Protein AF-A0AB39QSF7-F1 (afdb_monomer)

Structure (mmCIF, N/CA/C/O backbone):
data_AF-A0AB39QSF7-F1
#
_entry.id   AF-A0AB39QSF7-F1
#
loop_
_atom_site.group_PDB
_atom_site.id
_atom_site.type_symbol
_atom_site.label_atom_id
_atom_site.label_alt_id
_atom_site.label_comp_id
_atom_site.label_asym_id
_atom_site.label_entity_id
_atom_site.label_seq_id
_atom_site.pdbx_PDB_ins_code
_atom_site.Cartn_x
_atom_site.Cartn_y
_atom_site.Cartn_z
_atom_site.occupancy
_atom_site.B_iso_or_equiv
_atom_site.auth_seq_id
_atom_site.auth_comp_id
_atom_site.auth_asym_id
_atom_site.auth_atom_id
_atom_site.pdbx_PDB_model_num
ATOM 1 N N . MET A 1 1 ? 14.782 -25.361 -10.056 1.00 44.94 1 MET A N 1
ATOM 2 C CA . MET A 1 1 ? 13.732 -24.362 -9.769 1.00 44.94 1 MET A CA 1
ATOM 3 C C . MET A 1 1 ? 14.426 -23.018 -9.641 1.00 44.94 1 MET A C 1
ATOM 5 O O . MET A 1 1 ? 15.384 -22.946 -8.882 1.00 44.94 1 MET A O 1
ATOM 9 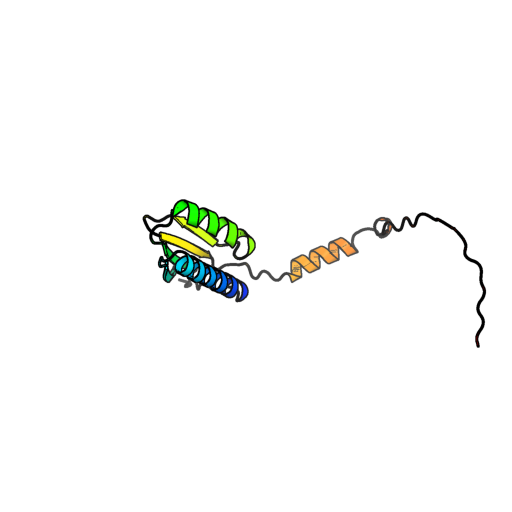N N . ARG A 1 2 ? 14.058 -22.004 -10.435 1.00 55.31 2 ARG A N 1
ATOM 10 C CA . ARG A 1 2 ? 14.549 -20.635 -10.206 1.00 55.31 2 ARG A CA 1
ATOM 11 C C . ARG A 1 2 ? 13.799 -20.107 -8.984 1.00 55.31 2 ARG A C 1
ATOM 13 O O . ARG A 1 2 ? 12.578 -20.159 -8.988 1.00 55.31 2 ARG A O 1
ATOM 20 N N . GLN A 1 3 ? 14.508 -19.679 -7.942 1.00 57.62 3 GLN A N 1
ATOM 21 C CA . GLN A 1 3 ? 13.887 -18.857 -6.905 1.00 57.62 3 GLN A CA 1
ATOM 22 C C . GLN A 1 3 ? 13.523 -17.527 -7.562 1.00 57.62 3 GLN A C 1
ATOM 24 O O . GLN A 1 3 ? 14.404 -16.844 -8.088 1.00 57.62 3 GLN A O 1
ATOM 29 N N . GLU A 1 4 ? 12.237 -17.200 -7.591 1.00 65.12 4 GLU A N 1
ATOM 30 C CA . GLU A 1 4 ? 11.783 -15.863 -7.953 1.00 65.12 4 GLU A CA 1
ATOM 31 C C . GLU A 1 4 ? 12.205 -14.930 -6.820 1.00 65.12 4 GLU A C 1
ATOM 33 O O . GLU A 1 4 ? 11.699 -14.987 -5.701 1.00 65.12 4 GLU A O 1
ATOM 38 N N . VAL A 1 5 ? 13.253 -14.153 -7.080 1.00 74.00 5 VAL A N 1
ATOM 39 C CA . VAL A 1 5 ? 13.789 -13.187 -6.125 1.00 74.00 5 VAL A CA 1
ATOM 40 C C . VAL A 1 5 ? 13.044 -11.882 -6.348 1.00 74.00 5 VAL A C 1
ATOM 42 O O . VAL A 1 5 ? 13.095 -11.343 -7.452 1.00 74.00 5 VAL A O 1
ATOM 45 N N . PHE A 1 6 ? 12.402 -11.359 -5.305 1.00 80.25 6 PHE A N 1
ATOM 46 C CA . PHE A 1 6 ? 11.843 -10.010 -5.325 1.00 80.25 6 PHE A CA 1
ATOM 47 C C . PHE A 1 6 ? 12.968 -8.990 -5.573 1.00 80.25 6 PHE A C 1
ATOM 49 O O . PHE A 1 6 ? 13.939 -8.930 -4.814 1.00 80.25 6 PHE A O 1
ATOM 56 N N . ARG A 1 7 ? 12.874 -8.219 -6.664 1.00 78.69 7 ARG A N 1
ATOM 57 C CA . ARG A 1 7 ? 13.885 -7.233 -7.087 1.00 78.69 7 ARG A CA 1
ATOM 58 C C . ARG A 1 7 ? 13.238 -5.866 -7.332 1.00 78.69 7 ARG A C 1
ATOM 60 O O . ARG A 1 7 ? 13.076 -5.463 -8.481 1.00 78.69 7 ARG A O 1
ATOM 67 N N . PRO A 1 8 ? 12.864 -5.141 -6.268 1.00 77.69 8 PRO A N 1
ATOM 68 C CA . PRO A 1 8 ? 12.233 -3.840 -6.415 1.00 77.69 8 PRO A CA 1
ATOM 69 C C . PRO A 1 8 ? 13.233 -2.818 -6.958 1.00 77.69 8 PRO A C 1
ATOM 71 O O . PRO A 1 8 ? 14.430 -2.864 -6.661 1.00 77.69 8 PRO A O 1
ATOM 74 N N . LEU A 1 9 ? 12.727 -1.840 -7.707 1.00 78.06 9 LEU A N 1
ATOM 75 C CA . LEU A 1 9 ? 13.499 -0.641 -8.010 1.00 78.06 9 LEU A CA 1
ATOM 76 C C . LEU A 1 9 ? 13.649 0.203 -6.731 1.00 78.06 9 LEU A C 1
ATOM 78 O O . LEU A 1 9 ? 12.696 0.283 -5.952 1.00 78.06 9 LEU A O 1
ATOM 82 N N . PRO A 1 10 ? 14.787 0.893 -6.522 1.00 79.94 10 PRO A N 1
ATOM 83 C CA . PRO A 1 10 ? 14.979 1.758 -5.355 1.00 79.94 10 PRO A CA 1
ATOM 84 C C . PRO A 1 10 ? 13.864 2.794 -5.160 1.00 79.94 10 PRO A C 1
ATOM 86 O O . PRO A 1 10 ? 13.461 3.057 -4.033 1.00 79.94 10 PRO A O 1
ATOM 89 N N . VAL A 1 11 ? 13.318 3.331 -6.257 1.00 78.06 11 VAL A N 1
ATOM 90 C CA . VAL A 1 11 ? 12.198 4.287 -6.220 1.00 78.06 11 VAL A CA 1
ATOM 91 C C . VAL A 1 11 ? 10.927 3.685 -5.609 1.00 78.06 11 VAL A C 1
ATOM 93 O O . VAL A 1 11 ? 10.207 4.382 -4.903 1.00 78.06 11 VAL A O 1
ATOM 96 N N . HIS A 1 12 ? 10.679 2.386 -5.799 1.00 80.31 12 HIS A N 1
ATOM 97 C CA . HIS A 1 12 ? 9.519 1.715 -5.209 1.00 80.31 12 HIS A CA 1
ATOM 98 C C . HIS A 1 12 ? 9.688 1.487 -3.710 1.00 80.31 12 HIS A C 1
ATOM 100 O O . HIS A 1 12 ? 8.738 1.642 -2.951 1.00 80.31 12 HIS A O 1
ATOM 106 N N . LEU A 1 13 ? 10.906 1.163 -3.269 1.00 82.56 13 LEU A N 1
ATOM 107 C CA . LEU A 1 13 ? 11.199 1.071 -1.840 1.00 82.56 13 LEU A CA 1
ATOM 108 C C . LEU A 1 13 ? 11.056 2.432 -1.151 1.00 82.56 13 LEU A C 1
ATOM 110 O O . LEU A 1 13 ? 10.510 2.484 -0.057 1.00 82.56 13 LEU A O 1
ATOM 114 N N . GLY A 1 14 ? 11.473 3.518 -1.810 1.00 86.69 14 GLY A N 1
ATOM 115 C CA . GLY A 1 14 ? 11.273 4.877 -1.301 1.00 86.69 14 GLY A CA 1
ATOM 116 C C . GLY A 1 14 ? 9.796 5.264 -1.184 1.00 86.69 14 GLY A C 1
ATOM 117 O O . GLY A 1 14 ? 9.380 5.765 -0.148 1.00 86.69 14 GLY A O 1
ATOM 118 N N . ALA A 1 15 ? 8.981 4.974 -2.204 1.00 85.00 15 ALA A N 1
ATOM 119 C CA . ALA A 1 15 ? 7.544 5.257 -2.153 1.00 85.00 15 ALA A CA 1
ATOM 120 C C . ALA A 1 15 ? 6.816 4.437 -1.070 1.00 85.00 15 ALA A C 1
ATOM 122 O O . ALA A 1 15 ? 5.898 4.942 -0.422 1.00 85.00 15 ALA A O 1
ATOM 123 N N . LEU A 1 16 ? 7.227 3.181 -0.855 1.00 88.25 16 LEU A N 1
ATOM 124 C CA . LEU A 1 16 ? 6.700 2.359 0.234 1.00 88.25 16 LEU A CA 1
ATOM 125 C C . LEU A 1 16 ? 7.085 2.935 1.605 1.00 88.25 16 LEU A C 1
ATOM 127 O O . LEU A 1 16 ? 6.219 3.061 2.464 1.00 88.25 16 LEU A O 1
ATOM 131 N N . ASP A 1 17 ? 8.353 3.301 1.799 1.00 91.00 17 ASP A N 1
ATOM 132 C CA . ASP A 1 17 ? 8.858 3.905 3.040 1.00 91.00 17 ASP A CA 1
ATOM 133 C C . ASP A 1 17 ? 8.105 5.196 3.404 1.00 91.00 17 ASP A C 1
ATOM 135 O O . ASP A 1 17 ? 7.625 5.353 4.529 1.00 91.00 17 ASP A O 1
ATOM 139 N N . GLU A 1 18 ? 7.900 6.077 2.424 1.00 91.19 18 GLU A N 1
ATOM 140 C CA . GLU A 1 18 ? 7.131 7.312 2.600 1.00 91.19 18 GLU A CA 1
ATOM 141 C C . GLU A 1 18 ? 5.663 7.023 2.952 1.00 91.19 18 GLU A C 1
ATOM 143 O O . GLU A 1 18 ? 5.116 7.608 3.888 1.00 91.19 18 GLU A O 1
ATOM 148 N N . THR A 1 19 ? 5.043 6.048 2.278 1.00 88.94 19 THR A N 1
ATOM 149 C CA . THR A 1 19 ? 3.661 5.635 2.572 1.00 88.94 19 THR A CA 1
ATOM 150 C C . THR A 1 19 ? 3.524 5.118 4.005 1.00 88.94 19 THR A C 1
ATOM 152 O O . THR A 1 19 ? 2.604 5.517 4.719 1.00 88.94 19 THR A O 1
ATOM 155 N N . LEU A 1 20 ? 4.436 4.248 4.451 1.00 91.44 20 LEU A N 1
ATOM 156 C CA . LEU A 1 20 ? 4.421 3.700 5.810 1.00 91.44 20 LEU A CA 1
ATOM 157 C C . LEU A 1 20 ? 4.665 4.783 6.865 1.00 91.44 20 LEU A C 1
ATOM 159 O O . LEU A 1 20 ? 4.033 4.758 7.922 1.00 91.44 20 LEU A O 1
ATOM 163 N N . THR A 1 21 ? 5.520 5.759 6.556 1.00 92.69 21 THR A N 1
ATOM 164 C CA . THR A 1 21 ? 5.764 6.923 7.414 1.00 92.69 21 THR A CA 1
ATOM 165 C C . THR A 1 21 ? 4.481 7.728 7.619 1.00 92.69 21 THR A C 1
ATOM 167 O O . THR A 1 21 ? 4.071 7.932 8.761 1.00 92.69 21 THR A O 1
ATOM 170 N N . TRP A 1 22 ? 3.776 8.096 6.541 1.00 90.62 22 TRP A N 1
ATOM 171 C CA . TRP A 1 22 ? 2.503 8.823 6.648 1.00 90.62 22 TRP A CA 1
ATOM 172 C C . TRP A 1 22 ? 1.422 8.031 7.382 1.00 90.62 22 TRP A C 1
ATOM 174 O O . TRP A 1 22 ? 0.631 8.612 8.123 1.00 90.62 22 TRP A O 1
ATOM 184 N N . CYS A 1 23 ? 1.389 6.707 7.221 1.00 89.50 23 CYS A N 1
ATOM 185 C CA . CYS A 1 23 ? 0.473 5.863 7.988 1.00 89.50 23 CYS A CA 1
ATOM 186 C C . CYS A 1 23 ? 0.766 5.937 9.488 1.00 89.50 23 CYS A C 1
ATOM 188 O O . CYS A 1 23 ? -0.164 6.039 10.286 1.00 89.50 23 CYS A O 1
ATOM 190 N N . GLY A 1 24 ? 2.046 5.900 9.870 1.00 90.94 24 GLY A N 1
ATOM 191 C CA . GLY A 1 24 ? 2.472 6.033 11.261 1.00 90.94 24 GLY A CA 1
ATOM 192 C C . GLY A 1 24 ? 2.071 7.382 11.856 1.00 90.94 24 GLY A C 1
ATOM 193 O O . GLY A 1 24 ? 1.461 7.423 12.923 1.00 90.94 24 GLY A O 1
ATOM 194 N N . GLU A 1 25 ? 2.328 8.471 11.130 1.00 92.50 25 GLU A N 1
ATOM 195 C CA . GLU A 1 25 ? 1.948 9.832 11.533 1.00 92.50 25 GLU A CA 1
ATOM 196 C C . GLU A 1 25 ? 0.426 9.990 11.674 1.00 92.50 25 GLU A C 1
ATOM 198 O O . GLU A 1 25 ? -0.066 10.552 12.656 1.00 92.50 25 GLU A O 1
ATOM 203 N N . ALA A 1 26 ? -0.345 9.460 10.720 1.00 89.12 26 ALA A N 1
ATOM 204 C CA . ALA A 1 26 ? -1.803 9.501 10.765 1.00 89.12 26 ALA A CA 1
ATOM 205 C C . ALA A 1 26 ? -2.360 8.700 11.951 1.00 89.12 26 ALA A C 1
ATOM 207 O O . ALA A 1 26 ? -3.296 9.145 12.619 1.00 89.12 26 ALA A O 1
ATOM 208 N N . ALA A 1 27 ? -1.774 7.537 12.237 1.00 90.25 27 ALA A N 1
ATOM 209 C CA . ALA A 1 27 ? -2.169 6.707 13.364 1.00 90.25 27 ALA A CA 1
ATOM 210 C C . ALA A 1 27 ? -1.876 7.382 14.707 1.00 90.25 27 ALA A C 1
ATOM 212 O O . ALA A 1 27 ? -2.751 7.413 15.575 1.00 90.25 27 ALA A O 1
ATOM 213 N N . GLU A 1 28 ? -0.694 7.988 14.851 1.00 91.44 28 GLU A N 1
ATOM 214 C CA . GLU A 1 28 ? -0.334 8.784 16.025 1.00 91.44 28 GLU A CA 1
ATOM 215 C C . GLU A 1 28 ? -1.322 9.942 16.231 1.00 91.44 28 GLU A C 1
ATOM 217 O O . GLU A 1 28 ? -1.877 10.096 17.322 1.00 91.44 28 GLU A O 1
ATOM 222 N N . ALA A 1 29 ? -1.620 10.705 15.174 1.00 91.94 29 ALA A N 1
ATOM 223 C CA . ALA A 1 29 ? -2.567 11.818 15.230 1.00 91.94 29 ALA A CA 1
ATOM 224 C C . ALA A 1 29 ? -3.993 11.374 15.606 1.00 91.94 29 ALA A C 1
ATOM 226 O O . ALA A 1 29 ? -4.716 12.101 16.291 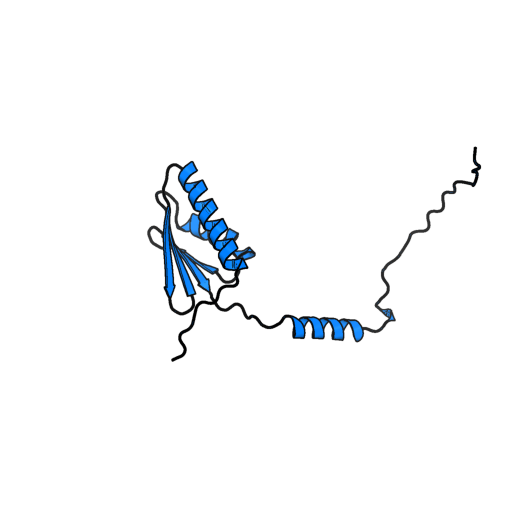1.00 91.94 29 ALA A O 1
ATOM 227 N N . ALA A 1 30 ? -4.396 10.174 15.185 1.00 88.12 30 ALA A N 1
ATOM 228 C CA . ALA A 1 30 ? -5.683 9.577 15.524 1.00 88.12 30 ALA A CA 1
ATOM 229 C C . ALA A 1 30 ? -5.701 8.882 16.902 1.00 88.12 30 ALA A C 1
ATOM 231 O O . ALA A 1 30 ? -6.749 8.384 17.320 1.00 88.12 30 ALA A O 1
ATOM 232 N N . GLY A 1 31 ? -4.573 8.831 17.621 1.00 91.44 31 GLY A N 1
ATOM 233 C CA . GLY A 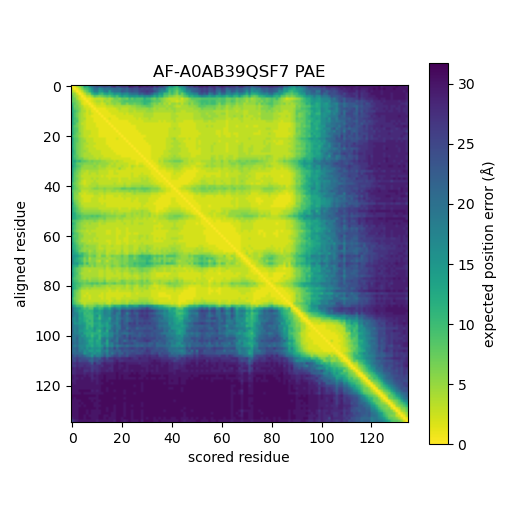1 31 ? -4.462 8.119 18.895 1.00 91.44 31 GLY A CA 1
ATOM 234 C C . GLY A 1 31 ? -4.687 6.609 18.761 1.00 91.44 31 GLY A C 1
ATOM 235 O O . GLY A 1 31 ? -5.207 5.971 19.681 1.00 91.44 31 GLY A O 1
ATOM 236 N N . THR A 1 32 ? -4.342 6.047 17.602 1.00 90.69 32 THR A N 1
ATOM 237 C CA . THR A 1 32 ? -4.403 4.612 17.306 1.00 90.69 32 THR A CA 1
ATOM 238 C C . THR A 1 32 ? -3.004 4.074 17.000 1.00 90.69 32 THR A C 1
ATOM 240 O O . THR A 1 32 ? -2.010 4.793 17.097 1.00 90.69 32 THR A O 1
ATOM 243 N N . ARG A 1 33 ? -2.904 2.785 16.678 1.00 88.88 33 ARG A N 1
ATOM 244 C CA . ARG A 1 33 ? -1.652 2.143 16.274 1.00 88.88 33 ARG A CA 1
ATOM 245 C C . ARG A 1 33 ? -1.807 1.481 14.914 1.00 88.88 33 ARG A C 1
ATOM 247 O O . ARG A 1 33 ? -2.903 1.049 14.555 1.00 88.88 33 ARG A O 1
ATOM 254 N N . ILE A 1 34 ? -0.684 1.349 14.221 1.00 91.44 34 ILE A N 1
ATOM 255 C CA . ILE A 1 34 ? -0.555 0.465 13.068 1.00 91.44 34 ILE A CA 1
ATOM 256 C C . ILE A 1 34 ? 0.462 -0.617 13.393 1.00 91.44 34 ILE A C 1
ATOM 258 O O . ILE A 1 34 ? 1.516 -0.338 13.964 1.00 91.44 34 ILE A O 1
ATOM 262 N N . ASP A 1 35 ? 0.127 -1.847 13.037 1.00 93.69 35 ASP A N 1
ATOM 263 C CA . ASP A 1 35 ? 1.029 -2.986 13.121 1.00 93.69 35 ASP A CA 1
ATOM 264 C C . ASP A 1 35 ? 1.511 -3.284 11.695 1.00 93.69 35 ASP A C 1
ATOM 266 O O . ASP A 1 35 ? 0.696 -3.436 10.787 1.00 93.69 35 ASP A O 1
ATOM 270 N N . VAL A 1 36 ? 2.828 -3.313 11.473 1.00 94.00 36 VAL A N 1
ATOM 271 C CA . VAL A 1 36 ? 3.409 -3.502 10.135 1.00 94.00 36 VAL A CA 1
ATOM 272 C C . VAL A 1 36 ? 4.284 -4.748 10.119 1.00 94.00 36 VAL A C 1
ATOM 274 O O . VAL A 1 36 ? 5.223 -4.862 10.906 1.00 94.00 36 VAL A O 1
ATOM 277 N N . GLU A 1 37 ? 4.014 -5.658 9.187 1.00 95.38 37 GLU A N 1
ATOM 278 C CA . GLU A 1 37 ? 4.828 -6.850 8.942 1.00 95.38 37 GLU A CA 1
ATOM 279 C C . GLU A 1 37 ? 5.213 -6.940 7.461 1.00 95.38 37 GLU A C 1
ATOM 281 O O . GLU A 1 37 ? 4.385 -6.737 6.575 1.00 95.38 37 GLU A O 1
ATOM 286 N N . LEU A 1 38 ? 6.484 -7.240 7.180 1.00 92.81 38 LEU A N 1
ATOM 287 C CA . LEU A 1 38 ? 7.003 -7.375 5.820 1.00 92.81 38 LEU A CA 1
ATOM 288 C C . LEU A 1 38 ? 7.525 -8.791 5.605 1.00 92.81 38 LEU A C 1
ATOM 290 O O . LEU A 1 38 ? 8.419 -9.252 6.316 1.00 92.81 38 LEU A O 1
ATOM 294 N N . THR A 1 39 ? 7.013 -9.457 4.577 1.00 92.44 39 THR A N 1
ATOM 295 C CA . THR A 1 39 ? 7.446 -10.798 4.180 1.00 92.44 39 THR A CA 1
ATOM 296 C C . THR A 1 39 ? 7.663 -10.863 2.676 1.00 92.44 39 THR A C 1
ATOM 298 O O . THR A 1 39 ? 6.924 -10.274 1.898 1.00 92.44 39 THR A O 1
ATOM 301 N N . VAL A 1 40 ? 8.701 -11.574 2.240 1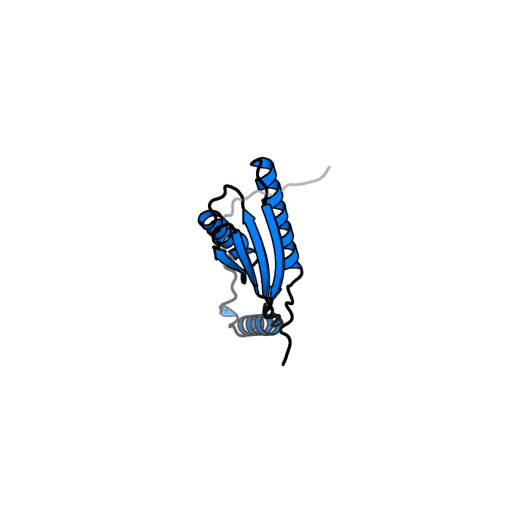.00 89.38 40 VAL A N 1
ATOM 302 C CA . VAL A 1 40 ? 8.915 -11.851 0.814 1.00 89.38 40 VAL A CA 1
ATOM 303 C C . VAL A 1 40 ? 8.474 -13.279 0.543 1.00 89.38 40 VAL A C 1
ATOM 305 O O . VAL A 1 40 ? 9.032 -14.218 1.113 1.00 89.38 40 VAL A O 1
ATOM 308 N N . GLN A 1 41 ? 7.489 -13.435 -0.333 1.00 87.88 41 GLN A N 1
ATOM 309 C CA . GLN A 1 41 ? 6.923 -14.721 -0.713 1.00 87.88 41 GLN A CA 1
ATOM 310 C C . GLN A 1 41 ? 6.699 -14.747 -2.226 1.00 87.88 41 GLN A C 1
ATOM 312 O O . GLN A 1 41 ? 6.166 -13.795 -2.786 1.00 87.88 41 GLN A O 1
ATOM 317 N N . ASP A 1 42 ? 7.111 -15.837 -2.882 1.00 84.12 42 ASP A N 1
ATOM 318 C CA . ASP A 1 42 ? 6.841 -16.084 -4.307 1.00 84.12 42 ASP A CA 1
ATOM 319 C C . ASP A 1 42 ? 7.183 -14.867 -5.198 1.00 84.12 42 ASP A C 1
ATOM 321 O O . ASP A 1 42 ? 6.347 -14.341 -5.928 1.00 84.12 42 ASP A O 1
ATOM 325 N N . GLY A 1 43 ? 8.400 -14.326 -5.041 1.00 82.62 43 GLY A N 1
ATOM 326 C CA . GLY A 1 43 ? 8.879 -13.174 -5.820 1.00 82.62 43 GLY A CA 1
ATOM 327 C C . GLY A 1 43 ? 8.174 -11.839 -5.543 1.00 82.62 43 GLY A C 1
ATOM 328 O O . GLY A 1 43 ? 8.465 -10.854 -6.220 1.00 82.62 43 GLY A O 1
ATOM 329 N N . THR A 1 44 ? 7.291 -11.786 -4.545 1.00 87.62 44 THR A N 1
ATOM 330 C CA . THR A 1 44 ? 6.454 -10.634 -4.191 1.00 87.62 44 THR A CA 1
ATOM 331 C C . THR A 1 44 ? 6.789 -10.168 -2.772 1.00 87.62 44 THR A C 1
ATOM 333 O O . THR A 1 44 ? 7.032 -10.991 -1.887 1.00 87.62 44 THR A O 1
ATOM 336 N N . LEU A 1 45 ? 6.793 -8.858 -2.525 1.00 90.25 45 LEU A N 1
ATOM 337 C CA . LEU A 1 45 ? 6.822 -8.321 -1.164 1.00 90.25 45 LEU A CA 1
ATOM 338 C C . LEU A 1 45 ? 5.390 -8.162 -0.661 1.00 90.25 45 LEU A C 1
ATOM 340 O O . LEU A 1 45 ? 4.590 -7.439 -1.246 1.00 90.25 45 LEU A O 1
ATOM 344 N N . HIS A 1 46 ? 5.079 -8.850 0.424 1.00 93.38 46 HIS A N 1
ATOM 345 C CA . HIS A 1 46 ? 3.826 -8.762 1.148 1.00 93.38 46 HIS A CA 1
ATOM 346 C C . HIS A 1 46 ? 4.026 -7.822 2.336 1.00 93.38 46 HIS A C 1
ATOM 348 O O . HIS A 1 46 ? 4.874 -8.071 3.195 1.00 93.38 46 HIS A O 1
ATOM 354 N N . VAL A 1 47 ? 3.254 -6.742 2.375 1.00 94.00 47 VAL A N 1
ATOM 355 C CA . VAL A 1 47 ? 3.227 -5.783 3.480 1.00 94.00 47 VAL A CA 1
ATOM 356 C C . VAL A 1 47 ? 1.872 -5.900 4.154 1.00 94.00 47 VAL A C 1
ATOM 358 O O . VAL A 1 47 ? 0.843 -5.555 3.575 1.00 94.00 47 VAL A O 1
ATOM 361 N N . TRP A 1 48 ? 1.883 -6.429 5.366 1.00 95.50 48 TRP A N 1
ATOM 362 C CA . TRP A 1 48 ? 0.725 -6.545 6.233 1.00 95.50 48 TRP A CA 1
ATOM 363 C C . TRP A 1 48 ? 0.596 -5.294 7.088 1.00 95.50 48 TRP A C 1
ATOM 365 O O . TRP A 1 48 ? 1.547 -4.913 7.766 1.00 95.50 48 TRP A O 1
ATOM 375 N N . LEU A 1 49 ? -0.583 -4.679 7.051 1.00 94.81 49 LEU A N 1
ATOM 376 C CA . LEU A 1 49 ? -0.931 -3.477 7.798 1.00 94.81 49 LEU A CA 1
ATOM 377 C C . LEU A 1 49 ? -2.138 -3.779 8.685 1.00 94.81 49 LEU A C 1
ATOM 379 O O . LEU A 1 49 ? -3.273 -3.768 8.212 1.00 94.81 49 LEU A O 1
ATOM 383 N N . GLY A 1 50 ? -1.897 -4.058 9.963 1.00 94.19 50 GLY A N 1
ATOM 384 C CA . GLY A 1 50 ? -2.941 -4.143 10.980 1.00 94.19 50 GLY A CA 1
ATOM 385 C C . GLY A 1 50 ? -3.392 -2.742 11.378 1.00 94.19 50 GLY A C 1
ATOM 386 O O . GLY A 1 50 ? -2.568 -1.928 11.800 1.00 94.19 50 GLY A O 1
ATOM 387 N N . LEU A 1 51 ? -4.687 -2.451 11.232 1.00 88.94 51 LEU A N 1
ATOM 388 C CA . LEU A 1 51 ? -5.242 -1.114 11.454 1.00 88.94 51 LEU A CA 1
ATOM 389 C C . LEU A 1 51 ? -6.326 -1.165 12.540 1.00 88.94 51 LEU A C 1
ATOM 391 O O . LEU A 1 51 ? -7.445 -1.614 12.296 1.00 88.94 51 LEU A O 1
ATOM 395 N N . ASP A 1 52 ? -6.018 -0.681 13.747 1.00 88.81 52 ASP A N 1
ATOM 396 C CA . ASP A 1 52 ? -7.004 -0.635 14.836 1.00 88.81 52 ASP A CA 1
ATOM 397 C C . ASP A 1 52 ? -8.008 0.511 14.628 1.00 88.81 52 ASP A C 1
ATOM 399 O O . ASP A 1 52 ? -7.619 1.664 14.420 1.00 88.81 52 ASP A O 1
ATOM 403 N N . LYS A 1 53 ? -9.307 0.197 14.744 1.00 86.00 53 LYS A N 1
ATOM 404 C CA . LYS A 1 53 ? -10.449 1.134 14.618 1.00 86.00 53 LYS A CA 1
ATOM 405 C C . LYS A 1 53 ? -10.573 1.839 13.261 1.00 86.00 53 LYS A C 1
ATOM 407 O O . LYS A 1 53 ? -11.248 2.864 13.169 1.00 86.00 53 LYS A O 1
ATOM 412 N N . VAL A 1 54 ? -9.966 1.291 12.215 1.00 87.44 54 VAL A N 1
ATOM 413 C CA . VAL A 1 54 ? -10.084 1.795 10.841 1.00 87.44 54 VAL A CA 1
ATOM 414 C C . VAL A 1 54 ? -10.961 0.846 10.027 1.00 87.44 54 VAL A C 1
ATOM 416 O O . VAL A 1 54 ? -10.913 -0.369 10.208 1.00 87.44 54 VAL A O 1
ATOM 419 N N . ASP A 1 55 ? -11.774 1.390 9.120 1.00 91.38 55 ASP A N 1
ATOM 420 C CA . ASP A 1 55 ? -12.470 0.573 8.124 1.00 91.38 55 ASP A CA 1
ATOM 421 C C . ASP A 1 55 ? -11.446 0.022 7.121 1.00 91.38 55 ASP A C 1
ATOM 423 O O . ASP A 1 55 ? -10.889 0.762 6.310 1.00 91.38 55 ASP A O 1
ATOM 427 N N . ILE A 1 56 ? -11.200 -1.287 7.18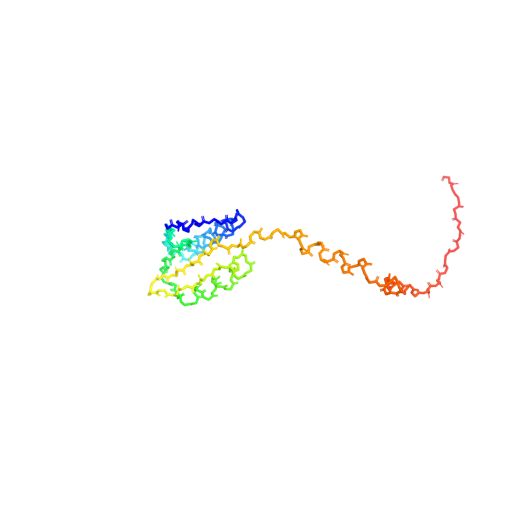7 1.00 92.75 56 ILE A N 1
ATOM 428 C CA . ILE A 1 56 ? -10.186 -1.972 6.378 1.00 92.75 56 ILE A CA 1
ATOM 429 C C . ILE A 1 56 ? -10.473 -1.863 4.875 1.00 92.75 56 ILE A C 1
ATOM 431 O O . ILE A 1 56 ? -9.543 -1.747 4.076 1.00 92.75 56 ILE A O 1
ATOM 435 N N . ARG A 1 57 ? -11.748 -1.872 4.465 1.00 94.12 57 ARG A N 1
ATOM 436 C CA . ARG A 1 57 ? -12.111 -1.754 3.045 1.00 94.12 57 ARG A CA 1
ATOM 437 C C . ARG A 1 57 ? -11.834 -0.348 2.543 1.00 94.12 57 ARG A C 1
ATOM 439 O O . ARG A 1 57 ? -11.191 -0.205 1.509 1.00 94.12 57 ARG A O 1
ATOM 446 N N . ALA A 1 58 ? -12.265 0.661 3.296 1.00 93.06 58 ALA A N 1
ATOM 447 C CA . ALA A 1 58 ? -11.995 2.053 2.953 1.00 93.06 58 ALA A CA 1
ATOM 448 C C . ALA A 1 58 ? -10.485 2.332 2.911 1.00 93.06 58 ALA A C 1
ATOM 450 O O . ALA A 1 58 ? -9.995 2.915 1.948 1.00 93.06 58 ALA A O 1
ATOM 451 N N . ALA A 1 59 ? -9.736 1.830 3.898 1.00 91.44 59 ALA A N 1
ATOM 452 C CA . ALA A 1 59 ? -8.285 1.953 3.922 1.00 91.44 59 ALA A CA 1
ATOM 453 C C . ALA A 1 59 ? -7.633 1.299 2.696 1.00 91.44 59 ALA A C 1
ATOM 455 O O . ALA A 1 59 ? -6.750 1.894 2.085 1.00 91.44 59 ALA A O 1
ATOM 456 N N . CYS A 1 60 ? -8.074 0.102 2.299 1.00 93.81 60 CYS A N 1
ATOM 457 C CA . CYS A 1 60 ? -7.533 -0.557 1.112 1.00 93.81 60 CYS A CA 1
ATOM 458 C C . CYS A 1 60 ? -7.852 0.206 -0.183 1.00 93.81 60 CYS A C 1
ATOM 460 O O . CYS A 1 60 ? -6.975 0.342 -1.035 1.00 93.81 60 CYS A O 1
ATOM 462 N N . ASP A 1 61 ? -9.060 0.759 -0.321 1.00 93.06 61 ASP A N 1
ATOM 463 C CA . ASP A 1 61 ? -9.423 1.604 -1.466 1.00 93.06 61 ASP A CA 1
ATOM 464 C C . ASP A 1 61 ? -8.557 2.876 -1.533 1.00 93.06 61 ASP A C 1
ATOM 466 O O . ASP A 1 61 ? -8.103 3.273 -2.614 1.00 93.06 61 ASP A O 1
ATOM 470 N N . ASP A 1 62 ? -8.288 3.497 -0.381 1.00 91.00 62 ASP A N 1
ATOM 471 C CA . ASP A 1 62 ? -7.420 4.670 -0.275 1.00 91.00 62 ASP A CA 1
ATOM 472 C C . ASP A 1 62 ? -5.964 4.325 -0.618 1.00 91.00 62 ASP A C 1
ATOM 474 O O . ASP A 1 62 ? -5.338 5.039 -1.407 1.00 91.00 62 ASP A O 1
ATOM 478 N N . PHE A 1 63 ? -5.440 3.198 -0.122 1.00 90.62 63 PHE A N 1
ATOM 479 C CA . PHE A 1 63 ? -4.112 2.704 -0.493 1.00 90.62 63 PHE A CA 1
ATOM 480 C C . PHE A 1 63 ? -4.010 2.388 -1.980 1.00 90.62 63 PHE A C 1
ATOM 482 O O . PHE A 1 63 ? -3.061 2.822 -2.629 1.00 90.62 63 PHE A O 1
ATOM 489 N N . ALA A 1 64 ? -4.983 1.672 -2.546 1.00 89.62 64 ALA A N 1
ATOM 490 C CA . ALA A 1 64 ? -5.002 1.349 -3.967 1.00 89.62 64 ALA A CA 1
ATOM 491 C C . ALA A 1 64 ? -4.971 2.625 -4.818 1.00 89.62 64 ALA A C 1
ATOM 493 O O . ALA A 1 64 ? -4.228 2.706 -5.797 1.00 89.62 64 ALA A O 1
ATOM 494 N N . ARG A 1 65 ? -5.721 3.660 -4.417 1.00 87.75 65 ARG A N 1
ATOM 495 C CA . ARG A 1 65 ? -5.708 4.959 -5.095 1.00 87.75 65 ARG A CA 1
ATOM 496 C C . ARG A 1 65 ? -4.361 5.663 -4.956 1.00 87.75 65 ARG A C 1
ATOM 498 O O . ARG A 1 65 ? -3.812 6.091 -5.970 1.00 87.75 65 ARG A O 1
ATOM 505 N N . LEU A 1 66 ? -3.832 5.771 -3.738 1.00 85.81 66 LEU A N 1
ATOM 506 C CA . LEU A 1 66 ? -2.568 6.453 -3.451 1.00 85.81 66 LEU A CA 1
ATOM 507 C C . LEU A 1 66 ? -1.396 5.803 -4.199 1.00 85.81 66 LEU A C 1
ATOM 509 O O . LEU A 1 66 ? -0.601 6.489 -4.840 1.00 85.81 66 LEU A O 1
ATOM 513 N N . LEU A 1 67 ? -1.328 4.473 -4.156 1.00 84.50 67 LEU A N 1
ATOM 514 C CA . LEU A 1 67 ? -0.222 3.693 -4.697 1.00 84.50 67 LEU A CA 1
ATOM 515 C C . LEU A 1 67 ? -0.337 3.438 -6.200 1.00 84.50 67 LEU A C 1
ATOM 517 O O . LEU A 1 67 ? 0.674 3.149 -6.831 1.00 84.50 67 LEU A O 1
ATOM 521 N N . SER A 1 68 ? -1.515 3.609 -6.810 1.00 82.38 68 SER A N 1
ATOM 522 C CA . SER A 1 68 ? -1.695 3.413 -8.260 1.00 82.38 68 SER A CA 1
ATOM 523 C C . SER A 1 68 ? -0.738 4.247 -9.123 1.00 82.38 68 SER A C 1
ATOM 525 O O . SER A 1 68 ? -0.371 3.832 -10.222 1.00 82.38 68 SER A O 1
ATOM 527 N N . HIS A 1 69 ? -0.311 5.410 -8.623 1.00 75.38 69 HIS A N 1
ATOM 528 C CA . HIS A 1 69 ? 0.572 6.326 -9.342 1.00 75.38 69 HIS A CA 1
ATOM 529 C C . HIS A 1 69 ? 2.060 6.118 -9.042 1.00 75.38 69 HIS A C 1
ATOM 531 O O . HIS A 1 69 ? 2.895 6.399 -9.900 1.00 75.38 69 HIS A O 1
ATOM 537 N N . THR A 1 70 ? 2.399 5.656 -7.839 1.00 73.56 70 THR A N 1
ATOM 538 C CA . THR A 1 70 ? 3.786 5.556 -7.352 1.00 73.56 70 THR A CA 1
ATOM 539 C C . THR A 1 70 ? 4.316 4.125 -7.372 1.00 73.56 70 THR A C 1
ATOM 541 O O . THR A 1 70 ? 5.513 3.917 -7.564 1.00 73.56 70 THR A O 1
ATOM 544 N N . LEU A 1 71 ? 3.426 3.141 -7.229 1.00 79.94 71 LEU A N 1
ATOM 545 C CA . LEU A 1 71 ? 3.700 1.707 -7.211 1.00 79.94 71 LEU A CA 1
ATOM 546 C C . LEU A 1 71 ? 2.668 0.951 -8.078 1.00 79.94 71 LEU A C 1
ATOM 548 O O . LEU A 1 71 ? 1.852 0.193 -7.548 1.00 79.94 71 LEU A O 1
ATOM 552 N N . PRO A 1 72 ? 2.703 1.112 -9.416 1.00 69.75 72 PRO A N 1
ATOM 553 C CA . PRO A 1 72 ? 1.652 0.639 -10.331 1.00 69.75 72 PRO A CA 1
ATOM 554 C C . PRO A 1 72 ? 1.473 -0.888 -10.393 1.00 69.75 72 PRO A C 1
ATOM 556 O O . PRO A 1 72 ? 0.498 -1.366 -10.965 1.00 69.75 72 PRO A O 1
ATOM 559 N N . PHE A 1 73 ? 2.388 -1.655 -9.797 1.00 79.88 73 PHE A N 1
ATOM 560 C CA . PHE A 1 73 ? 2.322 -3.116 -9.689 1.00 79.88 73 PHE A CA 1
ATOM 561 C C . PHE A 1 73 ? 2.132 -3.538 -8.230 1.00 79.88 73 PHE A C 1
ATOM 563 O O . PHE A 1 73 ? 2.868 -4.381 -7.712 1.00 79.88 73 PHE A O 1
ATOM 570 N N . THR A 1 74 ? 1.171 -2.901 -7.560 1.00 86.50 74 THR A N 1
ATOM 571 C CA . THR A 1 74 ? 0.776 -3.226 -6.188 1.00 86.50 74 THR A CA 1
ATOM 572 C C . THR A 1 74 ? -0.678 -3.654 -6.163 1.00 86.50 74 THR A C 1
ATOM 574 O O . THR A 1 74 ? -1.550 -2.877 -6.548 1.00 86.50 74 THR A O 1
ATOM 577 N N . ASP A 1 75 ? -0.945 -4.858 -5.665 1.00 89.81 75 ASP A N 1
ATOM 578 C CA . ASP A 1 75 ? -2.307 -5.255 -5.313 1.00 89.81 75 ASP A CA 1
ATOM 579 C C . ASP A 1 75 ? -2.598 -4.845 -3.870 1.00 89.81 75 ASP A C 1
ATOM 581 O O . ASP A 1 75 ? -1.745 -4.997 -2.994 1.00 89.81 75 ASP A O 1
ATOM 585 N N . CYS A 1 76 ? -3.819 -4.384 -3.611 1.00 92.75 76 CYS A N 1
ATOM 586 C CA . CYS A 1 76 ? -4.335 -4.206 -2.260 1.00 92.75 76 CYS A CA 1
ATOM 587 C C . CYS A 1 76 ? -5.412 -5.258 -1.986 1.00 92.75 76 CYS A C 1
ATOM 589 O O . CYS A 1 76 ? -6.377 -5.386 -2.742 1.00 92.75 76 CYS A O 1
ATOM 591 N N . LEU A 1 77 ? -5.232 -6.031 -0.918 1.00 93.88 77 LEU A N 1
ATOM 592 C CA . LEU A 1 77 ? -6.124 -7.106 -0.505 1.00 93.88 77 LEU A CA 1
ATOM 593 C C . LEU A 1 77 ? -6.674 -6.809 0.890 1.00 93.88 77 LEU A C 1
ATOM 595 O O . LEU A 1 77 ? -5.942 -6.409 1.793 1.00 93.88 77 LEU A O 1
ATOM 599 N N . VAL A 1 78 ? -7.975 -7.030 1.056 1.00 94.88 78 VAL A N 1
ATOM 600 C CA . VAL A 1 78 ? -8.685 -6.833 2.323 1.00 94.88 78 VAL A CA 1
ATOM 601 C C . VAL A 1 78 ? -8.655 -8.129 3.122 1.00 94.88 78 VAL A C 1
ATOM 603 O O . VAL A 1 78 ? -9.117 -9.166 2.641 1.00 94.88 78 VAL A O 1
ATOM 606 N N . GLY A 1 79 ? -8.140 -8.046 4.341 1.00 90.25 79 GLY A N 1
ATOM 607 C CA . GLY A 1 79 ? -8.299 -9.053 5.376 1.00 90.25 79 GLY A CA 1
ATOM 608 C C . GLY A 1 79 ? -9.416 -8.715 6.360 1.00 90.25 79 GLY A C 1
ATOM 609 O O . GLY A 1 79 ? -10.147 -7.741 6.182 1.00 90.25 79 GLY A O 1
ATOM 610 N N . ASP A 1 80 ? -9.538 -9.518 7.416 1.00 86.94 80 ASP A N 1
ATOM 611 C CA . ASP A 1 80 ? -10.555 -9.300 8.454 1.00 86.94 80 ASP A CA 1
ATOM 612 C C . ASP A 1 80 ? -10.252 -8.057 9.315 1.00 86.94 80 ASP A C 1
ATOM 614 O O . ASP A 1 80 ? -11.161 -7.312 9.677 1.00 86.94 80 ASP A O 1
ATOM 618 N N . ASP A 1 81 ? -8.976 -7.814 9.614 1.00 88.88 81 ASP A N 1
ATOM 619 C CA . ASP A 1 81 ? -8.475 -6.754 10.503 1.00 88.88 81 ASP A CA 1
ATOM 620 C C . ASP A 1 81 ? -7.233 -6.027 9.951 1.00 88.88 81 ASP A C 1
ATOM 622 O O . ASP A 1 81 ? -6.587 -5.235 10.641 1.00 88.88 81 ASP A O 1
ATOM 626 N N . HIS A 1 82 ? -6.888 -6.295 8.694 1.00 92.75 82 HIS A N 1
ATOM 627 C CA . HIS A 1 82 ? -5.657 -5.823 8.082 1.00 92.75 82 HIS A CA 1
ATOM 628 C C . HIS A 1 82 ? -5.821 -5.576 6.588 1.00 92.75 82 HIS A C 1
ATOM 630 O O . HIS A 1 82 ? -6.657 -6.177 5.908 1.00 92.75 82 HIS A O 1
ATOM 636 N N . VAL A 1 83 ? -4.948 -4.730 6.063 1.00 95.31 83 VAL A N 1
ATOM 637 C CA . VAL A 1 83 ? -4.713 -4.593 4.630 1.00 95.31 83 VAL A CA 1
ATOM 638 C C . VAL A 1 83 ? -3.432 -5.339 4.276 1.00 95.31 83 VAL A C 1
ATOM 640 O O . VAL A 1 83 ? -2.418 -5.203 4.957 1.00 95.31 83 VAL A O 1
ATOM 643 N N . LEU A 1 84 ? -3.466 -6.118 3.197 1.00 95.31 84 LEU A N 1
ATOM 644 C CA . LEU A 1 84 ? -2.286 -6.737 2.606 1.00 95.31 84 LEU A CA 1
ATOM 645 C C . LEU A 1 84 ? -1.957 -6.032 1.289 1.00 95.31 84 LEU A C 1
ATOM 647 O O . LEU A 1 84 ? -2.700 -6.143 0.314 1.00 95.31 84 LEU A O 1
ATOM 651 N N . LEU A 1 85 ? -0.815 -5.351 1.246 1.00 92.94 85 LEU A N 1
ATOM 652 C CA . LEU A 1 85 ? -0.244 -4.820 0.013 1.00 92.94 85 LEU A CA 1
ATOM 653 C C . LEU A 1 85 ? 0.721 -5.852 -0.575 1.00 92.94 85 LEU A C 1
ATOM 655 O O . LEU A 1 85 ? 1.654 -6.291 0.098 1.00 92.94 85 LEU A O 1
ATOM 659 N N . ARG A 1 86 ? 0.516 -6.245 -1.833 1.00 92.06 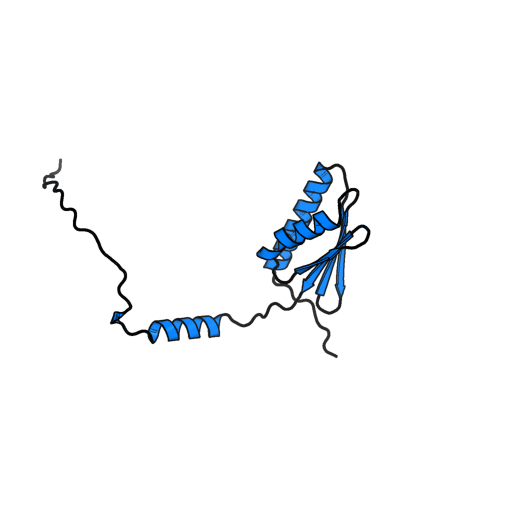86 ARG A N 1
ATOM 660 C CA . ARG A 1 86 ? 1.416 -7.141 -2.570 1.00 92.06 86 ARG A CA 1
ATOM 661 C C . ARG A 1 86 ? 2.141 -6.360 -3.648 1.00 92.06 86 ARG A C 1
ATOM 663 O O . ARG A 1 86 ? 1.540 -6.012 -4.657 1.00 92.06 86 ARG A O 1
ATOM 670 N N . LEU A 1 87 ? 3.426 -6.104 -3.436 1.00 88.88 87 LEU A N 1
ATOM 671 C CA . LEU A 1 87 ? 4.284 -5.421 -4.394 1.00 88.88 87 LEU A CA 1
ATOM 672 C C . LEU A 1 87 ? 4.981 -6.462 -5.267 1.00 88.88 87 LEU A C 1
ATOM 674 O O . LEU A 1 87 ? 5.760 -7.285 -4.774 1.00 88.88 87 LEU A O 1
ATOM 678 N N . HIS A 1 88 ? 4.730 -6.406 -6.569 1.00 84.62 88 HIS A N 1
ATOM 679 C CA . HIS A 1 88 ? 5.303 -7.345 -7.526 1.00 84.62 88 HIS A CA 1
ATOM 680 C C . HIS A 1 88 ? 6.715 -6.924 -7.934 1.00 84.62 88 HIS A C 1
ATOM 682 O O . HIS A 1 88 ? 6.978 -5.768 -8.265 1.00 84.62 88 HIS A O 1
ATOM 688 N N . GLY A 1 89 ? 7.649 -7.877 -7.875 1.00 70.25 89 GLY A N 1
ATOM 689 C CA . GLY A 1 89 ? 9.076 -7.648 -8.112 1.00 70.25 89 GLY A CA 1
ATOM 690 C C . GLY A 1 89 ? 9.500 -7.601 -9.578 1.00 70.25 89 GLY A C 1
ATOM 691 O O . GLY A 1 89 ? 10.691 -7.443 -9.837 1.00 70.25 89 GLY A O 1
ATOM 692 N N . ASP A 1 90 ? 8.569 -7.748 -10.519 1.00 64.19 90 ASP A N 1
ATOM 693 C CA . ASP A 1 90 ? 8.859 -7.738 -11.950 1.00 64.19 90 ASP A CA 1
ATOM 694 C C . ASP A 1 90 ? 8.307 -6.467 -12.588 1.00 64.19 90 ASP A C 1
ATOM 696 O O . ASP A 1 90 ? 7.204 -6.419 -13.128 1.00 64.19 90 ASP A O 1
ATOM 700 N N . LEU A 1 91 ? 9.093 -5.401 -12.487 1.00 60.09 91 LEU A N 1
ATOM 701 C CA . LEU A 1 91 ? 9.015 -4.371 -13.500 1.00 60.09 91 LEU A CA 1
ATOM 702 C C . LEU A 1 91 ? 10.040 -4.721 -14.544 1.00 60.09 91 LEU A C 1
ATOM 704 O O . LEU A 1 91 ? 11.242 -4.652 -14.270 1.00 60.09 91 LEU A O 1
ATOM 708 N N . GLU A 1 92 ? 9.548 -5.069 -15.728 1.00 56.53 92 GLU A N 1
ATOM 709 C CA . GLU A 1 92 ? 10.352 -5.164 -16.926 1.00 56.53 92 GLU A CA 1
ATOM 710 C C . GLU A 1 92 ? 11.349 -3.999 -16.956 1.00 56.53 92 GLU A C 1
ATOM 712 O O . GLU A 1 92 ? 11.022 -2.854 -17.262 1.00 56.53 92 GLU A O 1
ATOM 717 N N . THR A 1 93 ? 12.612 -4.304 -16.665 1.00 57.03 93 THR A N 1
ATOM 718 C CA . THR A 1 93 ? 13.743 -3.399 -16.905 1.00 57.03 93 THR A CA 1
ATOM 719 C C . THR A 1 93 ? 14.065 -3.347 -18.395 1.00 57.03 93 THR A C 1
ATOM 721 O O . THR A 1 93 ? 15.217 -3.122 -18.774 1.00 57.03 93 THR A O 1
ATOM 724 N N . THR A 1 94 ? 13.057 -3.584 -19.247 1.00 60.38 94 THR A N 1
ATOM 725 C CA . THR A 1 94 ? 13.170 -3.513 -20.692 1.00 60.38 94 THR A CA 1
ATOM 726 C C . THR A 1 94 ? 13.784 -2.155 -20.987 1.00 60.38 94 THR A C 1
ATOM 728 O O . THR A 1 94 ? 13.192 -1.126 -20.644 1.00 60.38 94 THR A O 1
ATOM 731 N N . PRO A 1 95 ? 15.022 -2.126 -21.513 1.00 64.81 95 PRO A N 1
ATOM 732 C CA . PRO A 1 95 ? 15.742 -0.883 -21.693 1.00 64.81 95 PRO A CA 1
ATOM 733 C C . PRO A 1 95 ? 14.846 0.059 -22.484 1.00 64.81 95 PRO A C 1
ATOM 735 O O . PRO A 1 95 ? 14.234 -0.368 -23.453 1.00 64.81 95 PRO A O 1
ATOM 738 N N . LEU A 1 96 ? 14.778 1.341 -22.131 1.00 74.69 96 LEU A N 1
ATOM 739 C CA . LEU A 1 96 ? 14.003 2.299 -22.932 1.00 74.69 96 LEU A CA 1
ATOM 740 C C . LEU A 1 96 ? 14.617 2.513 -24.324 1.00 74.69 96 LEU A C 1
ATOM 742 O O . LEU A 1 96 ? 13.995 3.110 -25.197 1.00 74.69 96 LEU A O 1
ATOM 746 N N . HIS A 1 97 ? 15.839 2.020 -24.542 1.00 76.94 97 HIS A N 1
ATOM 747 C CA . HIS A 1 97 ? 16.605 2.211 -25.764 1.00 76.94 97 HIS A CA 1
ATOM 748 C C . HIS A 1 97 ? 15.882 1.767 -27.051 1.00 76.94 97 HIS A C 1
ATOM 750 O O . HIS A 1 97 ? 15.855 2.572 -27.977 1.00 76.94 97 HIS A O 1
ATOM 756 N N . PRO A 1 98 ? 15.238 0.585 -27.149 1.00 82.12 98 PRO A N 1
ATOM 757 C CA . PRO A 1 98 ? 14.483 0.191 -28.338 1.00 82.12 98 PRO A CA 1
ATOM 758 C C . PRO A 1 98 ? 13.271 1.095 -28.591 1.00 82.12 98 PRO A C 1
ATOM 760 O O . PRO A 1 98 ? 12.938 1.367 -29.739 1.00 82.12 98 PRO A O 1
ATOM 763 N N . LEU A 1 99 ? 12.638 1.604 -27.529 1.00 78.94 99 LEU A N 1
ATOM 764 C CA . LEU A 1 99 ? 11.479 2.494 -27.621 1.00 78.94 99 LEU A CA 1
ATOM 765 C C . LEU A 1 99 ? 11.899 3.903 -28.071 1.00 78.94 99 LEU A C 1
ATOM 767 O O . LEU A 1 99 ? 11.275 4.495 -28.94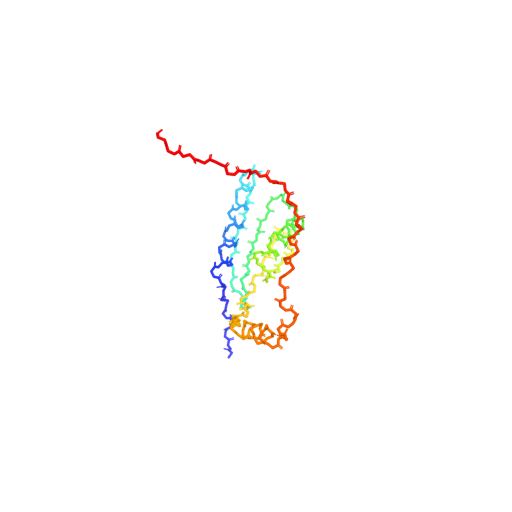9 1.00 78.94 99 LEU A O 1
ATOM 771 N N . ALA A 1 100 ? 13.014 4.401 -27.533 1.00 81.31 100 ALA A N 1
ATOM 772 C CA . ALA A 1 100 ? 13.651 5.637 -27.970 1.00 81.31 100 ALA A CA 1
ATOM 773 C C . ALA A 1 100 ? 14.145 5.540 -29.422 1.00 81.31 100 ALA A C 1
ATOM 775 O O . ALA A 1 100 ? 13.919 6.462 -30.201 1.00 81.31 100 ALA A O 1
ATOM 776 N N . ALA A 1 101 ? 14.764 4.420 -29.809 1.00 86.75 101 ALA A N 1
ATOM 777 C CA . ALA A 1 101 ? 15.201 4.170 -31.180 1.00 86.75 101 ALA A CA 1
ATOM 778 C C . ALA A 1 101 ? 14.012 4.159 -32.151 1.00 86.75 101 ALA A C 1
ATOM 780 O O . ALA A 1 101 ? 14.027 4.892 -33.133 1.00 86.75 101 ALA A O 1
ATOM 781 N N . ALA A 1 102 ? 12.937 3.433 -31.825 1.00 85.44 102 ALA A N 1
ATOM 782 C CA . ALA A 1 102 ? 11.716 3.416 -32.631 1.00 85.44 102 ALA A CA 1
ATOM 783 C C . ALA A 1 102 ? 11.065 4.808 -32.752 1.00 85.44 102 ALA 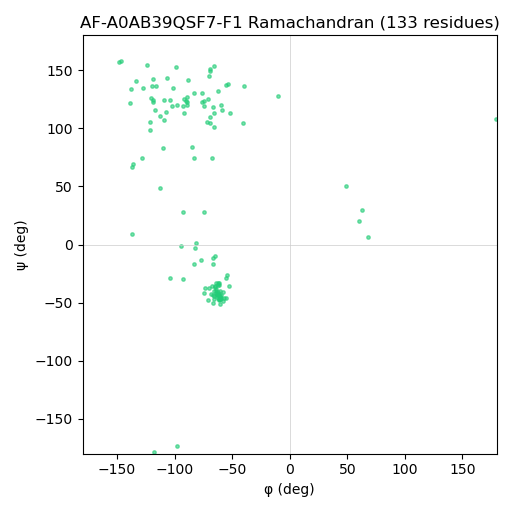A C 1
ATOM 785 O O . ALA A 1 102 ? 10.616 5.192 -33.832 1.00 85.44 102 ALA A O 1
ATOM 786 N N . GLY A 1 103 ? 11.042 5.591 -31.667 1.00 82.81 103 GLY A N 1
ATOM 787 C CA . GLY A 1 103 ? 10.546 6.969 -31.685 1.00 82.81 103 GLY A CA 1
ATOM 788 C C . GLY A 1 103 ? 11.388 7.896 -32.568 1.00 82.81 103 GLY A C 1
ATOM 789 O O . GLY A 1 103 ? 10.839 8.695 -33.330 1.00 82.81 103 GLY A O 1
ATOM 790 N N . MET A 1 104 ? 12.715 7.761 -32.516 1.00 86.56 104 MET A N 1
ATOM 791 C CA . MET A 1 104 ? 13.635 8.527 -33.359 1.00 86.56 104 MET A CA 1
ATOM 792 C C . MET A 1 104 ? 13.533 8.124 -34.832 1.00 86.56 104 MET A C 1
ATOM 794 O O . MET A 1 104 ? 13.463 9.003 -35.689 1.00 86.56 104 MET A O 1
ATOM 798 N N . ASP A 1 105 ? 13.443 6.830 -35.138 1.00 85.69 105 ASP A N 1
ATOM 799 C CA . ASP A 1 105 ? 13.245 6.336 -36.504 1.00 85.69 105 ASP A CA 1
ATOM 800 C C . ASP A 1 105 ? 11.926 6.842 -37.088 1.00 85.69 105 ASP A C 1
ATOM 802 O O . ASP A 1 105 ? 11.891 7.317 -38.226 1.00 85.69 105 ASP A O 1
ATOM 806 N N . ALA A 1 106 ? 10.850 6.826 -36.296 1.00 82.19 106 ALA A N 1
ATOM 807 C CA . ALA A 1 106 ? 9.574 7.407 -36.691 1.00 82.19 106 ALA A CA 1
ATOM 808 C C . ALA A 1 106 ? 9.711 8.912 -36.974 1.00 82.19 106 ALA A C 1
ATOM 810 O O . ALA A 1 106 ? 9.277 9.373 -38.027 1.00 82.19 106 ALA A O 1
ATOM 811 N N . TYR A 1 107 ? 10.366 9.677 -36.094 1.00 75.44 107 TYR A N 1
ATOM 812 C CA . TYR A 1 107 ? 10.597 11.111 -36.296 1.00 75.44 107 TYR A CA 1
ATOM 813 C C . TYR A 1 107 ? 11.399 11.402 -37.573 1.00 75.44 107 TYR A C 1
ATOM 815 O O . TYR A 1 107 ? 11.026 12.278 -38.361 1.00 75.44 107 TYR A O 1
ATOM 823 N N . VAL A 1 108 ? 12.482 10.655 -37.807 1.00 81.88 108 VAL A N 1
ATOM 824 C CA . VAL A 1 108 ? 13.368 10.820 -38.969 1.00 81.88 108 VAL A CA 1
ATOM 825 C C . VAL A 1 108 ? 12.663 10.432 -40.270 1.00 81.88 108 VAL A C 1
ATOM 827 O O . VAL A 1 108 ? 12.852 11.114 -41.276 1.00 81.88 108 VAL A O 1
ATOM 830 N N . SER A 1 109 ? 11.804 9.413 -40.235 1.00 76.56 109 SER A N 1
ATOM 831 C CA . SER A 1 109 ? 11.074 8.903 -41.403 1.00 76.56 109 SER A CA 1
ATOM 832 C C . SER A 1 109 ? 9.877 9.767 -41.818 1.00 76.56 109 SER A C 1
ATOM 834 O O . SER A 1 109 ? 9.350 9.594 -42.918 1.00 76.56 109 SER A O 1
ATOM 836 N N . VAL A 1 110 ? 9.430 10.708 -40.974 1.00 69.81 110 VAL A N 1
ATOM 837 C CA . VAL A 1 110 ? 8.366 11.657 -41.341 1.00 69.81 110 VAL A CA 1
ATOM 838 C C . VAL A 1 110 ? 8.894 12.664 -42.380 1.00 69.81 110 VAL A C 1
ATOM 840 O O . VAL A 1 110 ? 9.884 13.350 -42.100 1.00 69.81 110 VAL A O 1
ATOM 843 N N . PRO A 1 111 ? 8.228 12.818 -43.546 1.00 67.12 111 PRO A N 1
ATOM 844 C CA . PRO A 1 111 ? 8.611 13.785 -44.575 1.00 67.12 111 PRO A CA 1
ATOM 845 C C . PRO A 1 111 ? 8.698 15.219 -44.031 1.00 67.12 111 PRO A C 1
ATOM 847 O O . PRO A 1 111 ? 7.821 15.668 -43.289 1.00 67.12 111 PRO A O 1
ATOM 850 N N . LEU A 1 112 ? 9.743 15.948 -44.437 1.00 59.00 112 LEU A N 1
ATOM 851 C CA . LEU A 1 112 ? 10.087 17.297 -43.958 1.00 59.00 112 LEU A CA 1
ATOM 852 C C . LEU A 1 112 ? 8.943 18.327 -44.076 1.00 59.00 112 LEU A C 1
ATOM 854 O O . LEU A 1 112 ? 8.870 19.231 -43.246 1.00 59.00 112 LEU A O 1
ATOM 858 N N . ASP A 1 113 ? 8.007 18.154 -45.014 1.00 58.06 113 ASP A N 1
ATOM 859 C CA . ASP A 1 113 ? 6.865 19.065 -45.215 1.00 58.06 113 ASP A CA 1
ATOM 860 C C . ASP A 1 113 ? 5.849 19.080 -44.058 1.00 58.06 113 ASP A C 1
ATOM 862 O O . ASP A 1 113 ? 5.070 20.024 -43.933 1.00 58.06 113 ASP A O 1
ATOM 866 N N . ARG A 1 114 ? 5.862 18.074 -43.171 1.00 54.84 114 ARG A N 1
ATOM 867 C CA . ARG A 1 114 ? 5.024 18.052 -41.955 1.00 54.84 114 ARG A CA 1
ATOM 868 C C . ARG A 1 114 ? 5.729 18.577 -40.701 1.00 54.84 114 ARG A C 1
ATOM 870 O O . ARG A 1 114 ? 5.100 18.646 -39.652 1.00 54.84 114 ARG A O 1
ATOM 877 N N . ARG A 1 115 ? 7.006 18.971 -40.787 1.00 54.34 115 ARG A N 1
ATOM 878 C CA . ARG A 1 115 ? 7.794 19.503 -39.656 1.00 54.34 115 ARG A CA 1
ATOM 879 C C . ARG A 1 115 ? 7.742 21.031 -39.541 1.00 54.34 115 ARG A C 1
ATOM 881 O O . ARG A 1 115 ? 8.696 21.628 -39.051 1.00 54.34 115 ARG A O 1
ATOM 888 N N . ARG A 1 116 ? 6.671 21.695 -39.992 1.00 50.72 116 ARG A N 1
ATOM 889 C CA . ARG A 1 116 ? 6.484 23.116 -39.662 1.00 50.72 116 ARG A CA 1
ATOM 890 C C . ARG A 1 116 ? 6.043 23.228 -38.200 1.00 50.72 116 ARG A C 1
ATOM 892 O O . ARG A 1 116 ? 4.969 22.725 -37.877 1.00 50.72 116 ARG A O 1
ATOM 899 N N . PRO A 1 117 ? 6.809 23.903 -37.324 1.00 49.56 117 PRO A N 1
ATOM 900 C CA . PRO A 1 117 ? 6.194 24.517 -36.165 1.00 49.56 117 PRO A CA 1
ATOM 901 C C . PRO A 1 117 ? 5.211 25.557 -36.703 1.00 49.56 117 PRO A C 1
ATOM 903 O O . PRO A 1 117 ? 5.553 26.326 -37.603 1.00 49.56 117 PRO A O 1
ATOM 906 N N . THR A 1 118 ? 3.988 25.565 -36.191 1.00 48.28 118 THR A N 1
ATOM 907 C CA . THR A 1 118 ? 3.024 26.633 -36.451 1.00 48.28 118 THR A CA 1
ATOM 908 C C . THR A 1 118 ? 3.524 27.915 -35.780 1.00 48.28 118 THR A C 1
ATOM 910 O O . THR A 1 118 ? 3.041 28.311 -34.728 1.00 48.28 118 THR A O 1
ATOM 913 N N . THR A 1 119 ? 4.540 28.560 -36.349 1.00 50.66 119 THR A N 1
ATOM 914 C CA . THR A 1 119 ? 4.821 29.976 -36.119 1.00 50.66 119 THR A CA 1
ATOM 915 C C . THR A 1 119 ? 3.921 30.774 -37.053 1.00 50.66 119 THR A C 1
ATOM 917 O O . THR A 1 119 ? 4.359 31.312 -38.065 1.00 50.66 119 THR A O 1
ATOM 920 N N . GLU A 1 120 ? 2.635 30.845 -36.716 1.00 44.75 120 GLU A N 1
ATOM 921 C CA . GLU A 1 120 ? 1.816 31.983 -37.131 1.00 44.75 120 GLU A CA 1
ATOM 922 C C . GLU A 1 120 ? 2.027 33.078 -36.085 1.00 44.75 120 GLU A C 1
ATOM 924 O O . GLU A 1 120 ? 1.309 33.199 -35.096 1.00 44.75 120 GLU A O 1
ATOM 929 N N . VAL A 1 121 ? 3.108 33.834 -36.283 1.00 44.53 121 VAL A N 1
ATOM 930 C CA . VAL A 1 121 ? 3.260 35.167 -35.708 1.00 44.53 121 VAL A CA 1
ATOM 931 C C . VAL A 1 121 ? 2.291 36.053 -36.477 1.00 44.53 121 VAL A C 1
ATOM 933 O O . VAL A 1 121 ? 2.518 36.358 -37.648 1.00 44.53 121 VAL A O 1
ATOM 936 N N . THR A 1 122 ? 1.184 36.421 -35.840 1.00 39.72 122 THR A N 1
ATOM 937 C CA . THR A 1 122 ? 0.303 37.467 -36.346 1.00 39.72 122 THR A CA 1
ATOM 938 C C . THR A 1 122 ? 1.071 38.780 -36.303 1.00 39.72 122 THR A C 1
ATOM 940 O O . THR A 1 122 ? 1.431 39.278 -35.237 1.00 39.72 122 THR A O 1
ATOM 943 N N . ASP A 1 123 ? 1.349 39.298 -37.490 1.00 40.72 123 ASP A N 1
ATOM 944 C CA . ASP A 1 123 ? 1.933 40.604 -37.736 1.00 40.72 123 ASP A CA 1
ATOM 945 C C . ASP A 1 123 ? 1.024 41.689 -37.128 1.00 40.72 123 ASP A C 1
ATOM 947 O O . ASP A 1 123 ? -0.143 41.837 -37.497 1.00 40.72 123 ASP A O 1
ATOM 951 N N . GLY A 1 124 ? 1.550 42.398 -36.133 1.00 34.66 124 GLY A N 1
ATOM 952 C CA . GLY A 1 124 ? 0.879 43.455 -35.384 1.00 34.66 124 GLY A CA 1
ATOM 953 C C . GLY A 1 124 ? 1.844 44.613 -35.184 1.00 34.66 124 GLY A C 1
ATOM 954 O O . GLY A 1 124 ? 2.292 44.879 -34.073 1.00 34.66 124 GLY A O 1
ATOM 955 N N . LEU A 1 125 ? 2.206 45.258 -36.290 1.00 36.78 125 LEU A N 1
ATOM 956 C CA . LEU A 1 125 ? 3.057 46.438 -36.347 1.00 36.78 125 LEU A CA 1
ATOM 957 C C . LEU A 1 125 ? 2.342 47.635 -35.677 1.00 36.78 125 LEU A C 1
ATOM 959 O O . LEU A 1 125 ? 1.490 48.277 -36.288 1.00 36.78 125 LEU A O 1
ATOM 963 N N . ILE A 1 126 ? 2.695 47.967 -34.432 1.00 36.56 126 ILE A N 1
ATOM 964 C CA . ILE A 1 126 ? 2.558 49.333 -33.901 1.00 36.56 126 ILE A CA 1
ATOM 965 C C . ILE A 1 126 ? 3.964 49.820 -33.572 1.00 36.56 126 ILE A C 1
ATOM 967 O O . ILE A 1 126 ? 4.665 49.239 -32.747 1.00 36.56 126 ILE A O 1
ATOM 971 N N . GLY A 1 127 ? 4.379 50.857 -34.297 1.00 38.56 127 GLY A N 1
ATOM 972 C CA . GLY A 1 127 ? 5.713 51.422 -34.226 1.00 38.56 127 GLY A CA 1
ATOM 973 C C . GLY A 1 127 ? 6.045 52.064 -32.884 1.00 38.56 127 GLY A C 1
ATOM 974 O O . GLY A 1 127 ? 5.188 52.601 -32.188 1.00 38.56 127 GLY A O 1
ATOM 975 N N . ALA A 1 128 ? 7.336 52.079 -32.588 1.00 36.25 128 ALA A N 1
ATOM 976 C CA . ALA A 1 128 ? 7.957 53.098 -31.766 1.00 36.25 128 ALA A CA 1
ATOM 977 C C . ALA A 1 128 ? 9.297 53.427 -32.427 1.00 36.25 128 ALA A C 1
ATOM 979 O O . ALA A 1 128 ? 10.089 52.536 -32.726 1.00 36.25 128 ALA A O 1
ATOM 980 N N . GLN A 1 129 ? 9.445 54.703 -32.762 1.00 40.78 129 GLN A N 1
ATOM 981 C CA . GLN A 1 129 ? 10.569 55.279 -33.478 1.00 40.78 129 GLN A CA 1
ATOM 982 C C . GLN A 1 129 ? 11.827 55.281 -32.606 1.00 40.78 129 GLN A 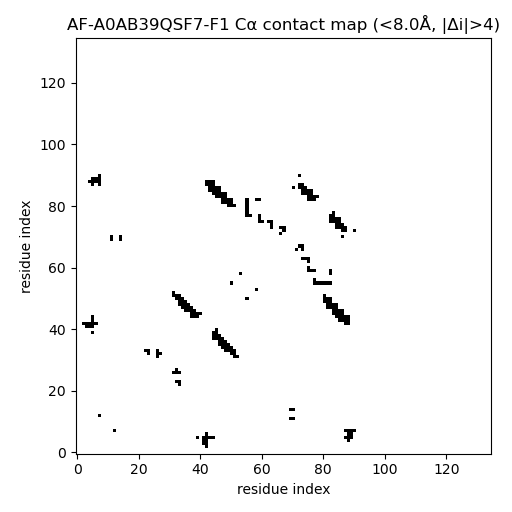C 1
ATOM 984 O O . GLN A 1 129 ? 11.750 55.364 -31.379 1.00 40.78 129 GLN A O 1
ATOM 989 N N . ASP A 1 130 ? 12.959 55.198 -33.300 1.00 42.50 130 ASP A N 1
ATOM 990 C CA . ASP A 1 130 ? 14.294 55.563 -32.845 1.00 42.50 130 ASP A CA 1
ATOM 991 C C . ASP A 1 130 ? 14.300 56.844 -32.002 1.00 42.50 130 ASP A C 1
ATOM 993 O O . ASP A 1 130 ? 13.673 57.826 -32.385 1.00 42.50 130 ASP A O 1
ATOM 997 N N . GLU A 1 131 ? 15.054 56.835 -30.899 1.00 37.84 131 GLU A N 1
ATOM 998 C CA . GLU A 1 131 ? 16.130 57.801 -30.621 1.00 37.84 131 GLU A CA 1
ATOM 999 C C . GLU A 1 131 ? 16.766 57.492 -29.245 1.00 37.84 131 GLU A C 1
ATOM 1001 O O . GLU A 1 131 ? 16.190 57.731 -28.185 1.00 37.84 131 GLU A O 1
ATOM 1006 N N . GLN A 1 132 ? 17.994 56.962 -29.257 1.00 45.97 132 GLN A N 1
ATOM 1007 C CA . GLN A 1 132 ? 18.998 57.266 -28.228 1.00 45.97 132 GLN A CA 1
ATOM 1008 C C . GLN A 1 132 ? 19.924 58.351 -28.808 1.00 45.97 132 GLN A C 1
ATOM 1010 O O . GLN A 1 132 ? 20.135 58.365 -30.023 1.00 45.97 132 GLN A O 1
ATOM 1015 N N . PRO A 1 133 ? 20.555 59.205 -27.981 1.00 53.19 133 PRO A N 1
ATOM 1016 C CA . PRO A 1 133 ? 21.902 58.824 -27.550 1.00 53.19 133 PRO A CA 1
ATOM 1017 C C . PRO A 1 133 ? 22.299 59.259 -26.127 1.00 53.19 133 PRO A C 1
ATOM 1019 O O . PRO A 1 133 ? 21.764 60.192 -25.539 1.00 53.19 133 PRO A O 1
ATOM 1022 N N . TYR A 1 134 ? 23.294 58.524 -25.626 1.00 40.06 134 TYR A N 1
ATOM 1023 C CA . TYR A 1 134 ? 24.281 58.844 -24.591 1.00 40.06 134 TYR A CA 1
ATOM 1024 C C . TYR A 1 134 ? 24.366 60.304 -24.102 1.00 40.06 134 TYR A C 1
ATOM 1026 O O . TYR A 1 134 ? 24.682 61.197 -24.887 1.00 40.06 134 TYR A O 1
ATOM 1034 N N . SER A 1 135 ? 24.289 60.482 -22.776 1.00 42.38 135 SER A N 1
ATOM 1035 C CA . SER A 1 135 ? 25.410 60.960 -21.943 1.00 42.38 135 SER A CA 1
ATOM 1036 C C . SER A 1 135 ? 25.142 60.751 -20.455 1.00 42.38 135 SER A C 1
ATOM 1038 O O . SER A 1 135 ? 24.008 61.035 -20.016 1.00 42.38 135 SER A O 1
#

pLDDT: mean 77.27, std 17.99, range [34.66, 95.5]

Secondary structure (DSSP, 8-state):
---------HHHHHHHHHHHHHHHHHHHHTT--EEEEEEEETTEEEEEEEETTS-HHHHHHHHHHHHTTT-TTEEEEE-SSEEEEEEES------SHHHHHHHHHHHHHS-GGG---------------------

Radius of gyration: 26.92 Å; Cα contacts (8 Å, |Δi|>4): 141; chains: 1; bounding box: 38×85×64 Å

Solvent-accessible surface area (backbone atoms only — not comparable to full-atom values): 8276 Å² total; per-residue (Å²): 133,83,80,61,68,60,53,71,55,72,67,45,54,51,51,49,53,52,53,54,49,53,51,51,53,52,24,56,76,68,75,44,57,70,47,78,48,80,47,80,54,94,23,22,41,37,37,40,38,35,44,64,98,53,61,40,64,61,51,34,54,51,48,46,60,66,34,52,80,66,40,74,58,51,50,63,43,75,54,97,62,22,32,37,38,39,38,56,26,79,70,82,78,68,65,63,59,67,58,53,48,52,53,49,51,53,60,69,70,49,65,74,90,74,68,66,76,88,79,78,74,78,88,74,93,74,88,81,81,90,82,85,82,92,132

Organism: NCBI:txid3238631

Sequence (135 aa):
MRQEVFRPLPVHLGALDETLTWCGEAAEAAGTRIDVELTVQDGTLHVWLGLDKVDIRAACDDFARLLSHTLPFTDCLVGDDHVLLRLHGDLETTPLHPLAAAGMDAYVSVPLDRRRPTTEVTDGLIGAQDEQPYS

Nearest PDB structures (foldseek):
  8utm-assembly1_E  TM=4.824E-01  e=2.655E-02  synthetic construct
  3g98-assembly2_B  TM=4.081E-01  e=2.833E-01  Aquifex aeolicus
  1tj5-assembly1_A  TM=4.613E-01  e=3.635E-01  Synechocystis sp. PCC 6803
  5cym-assembly1_A  TM=4.457E-01  e=9.872E+00  Human immunodeficiency virus type 1 BH10

Mean predicted aligned error: 14.46 Å

Foldseek 3Di:
DDQLAQADDPQLVVLVVVVVVVVQVVCVVVVHDWDWDWDDDRNKIKIKIFGPPDDQVVVLVVCCVSCCVRQVQWHWDGDPRIIIIIRHRDDPVPPCVVVVVVVVVVVVPPDPVPPDDPPPPPDDDDDDDDDDDDD